Protein AF-A0A4Q3S8K3-F1 (afdb_monomer_lite)

Secondary structure (DSSP, 8-state):
---------TTSS--HHHHHHHHHHHHH-S--HHHHHHHHHHHSS---HHHHHHHHHHHHHT-

Foldseek 3Di:
DDDDDPPPDVPPDDDPLRVLLVVCCVVPPDDDLVVSQVVVVVVDPHDDSVVSVVSVVVVVVSD

pLDDT: mean 83.78, std 16.69, range [41.69, 96.56]

Radius of gyration: 14.5 Å; chains: 1; bounding box: 29×45×23 Å

Sequence (63 aa):
MKKAGKESVPGLVPTKAELDVLTILWTSGPSTVRFVHDTLNSRKEAVQYTSTLKLMQVMSEKG

Structure (mmCIF, N/CA/C/O backbone):
data_AF-A0A4Q3S8K3-F1
#
_entry.id   AF-A0A4Q3S8K3-F1
#
loop_
_atom_site.group_PDB
_atom_site.id
_atom_site.type_symbol
_atom_site.label_atom_id
_atom_site.label_alt_id
_atom_site.label_comp_id
_atom_site.label_asym_id
_atom_site.label_entity_id
_atom_site.label_seq_id
_atom_site.pdbx_PDB_ins_code
_atom_site.Cartn_x
_atom_site.Cartn_y
_atom_site.Cartn_z
_atom_site.occupancy
_atom_site.B_iso_or_equiv
_atom_site.auth_seq_id
_atom_site.auth_comp_id
_atom_site.auth_asym_id
_atom_site.auth_atom_id
_atom_site.pdbx_PDB_model_num
ATOM 1 N N . MET A 1 1 ? -18.016 36.079 -10.421 1.00 47.34 1 MET A N 1
ATOM 2 C CA . MET A 1 1 ? -17.925 35.985 -8.947 1.00 47.34 1 MET A CA 1
ATOM 3 C C . MET A 1 1 ? -17.938 34.521 -8.517 1.00 47.34 1 MET A C 1
ATOM 5 O O . MET A 1 1 ? -18.759 33.776 -9.023 1.00 47.34 1 MET A O 1
ATOM 9 N N . LYS A 1 2 ? -17.033 34.174 -7.584 1.00 43.44 2 LYS A N 1
ATOM 10 C CA . LYS A 1 2 ? -17.022 33.014 -6.661 1.00 43.44 2 LYS A CA 1
ATOM 11 C C . LYS A 1 2 ? -16.804 31.621 -7.291 1.00 43.44 2 LYS A C 1
ATOM 13 O O . LYS A 1 2 ? -17.747 30.900 -7.586 1.00 43.44 2 LYS A O 1
ATOM 18 N N . LYS A 1 3 ? -15.532 31.206 -7.417 1.00 41.69 3 LYS A N 1
ATOM 19 C CA . LYS A 1 3 ? -15.188 29.775 -7.479 1.00 41.69 3 LYS A CA 1
ATOM 20 C C . LYS A 1 3 ? -15.468 29.173 -6.101 1.00 41.69 3 LYS A C 1
ATOM 22 O O . LYS A 1 3 ? -14.930 29.664 -5.112 1.00 41.69 3 LYS A O 1
ATOM 27 N N . ALA A 1 4 ? -16.330 28.161 -6.052 1.00 48.31 4 ALA A N 1
ATOM 28 C CA . ALA A 1 4 ? -16.594 27.381 -4.853 1.00 48.31 4 ALA A CA 1
ATOM 29 C C . ALA A 1 4 ? -15.279 26.757 -4.364 1.00 48.31 4 ALA A C 1
ATOM 31 O O . ALA A 1 4 ? -14.663 25.958 -5.072 1.00 48.31 4 ALA A O 1
ATOM 32 N N . GLY A 1 5 ? -14.826 27.169 -3.180 1.00 47.25 5 GLY A N 1
ATOM 33 C CA . GLY A 1 5 ? -13.748 26.490 -2.480 1.00 47.25 5 GLY A CA 1
ATOM 34 C C . GLY A 1 5 ? -14.229 25.089 -2.131 1.00 47.25 5 GLY A C 1
ATOM 35 O O . GLY A 1 5 ? -15.164 24.935 -1.352 1.00 47.25 5 GLY A O 1
ATOM 36 N N . LYS A 1 6 ? -13.629 24.063 -2.739 1.00 56.31 6 LYS A N 1
ATOM 37 C CA . LYS A 1 6 ? -13.697 22.709 -2.192 1.00 56.31 6 LYS A CA 1
ATOM 38 C C . LYS A 1 6 ? -12.900 22.746 -0.895 1.00 56.31 6 LYS A C 1
ATOM 40 O O . LYS A 1 6 ? -11.674 22.696 -0.931 1.00 56.31 6 LYS A O 1
ATOM 45 N N . GLU A 1 7 ? -13.588 22.878 0.229 1.00 49.47 7 GLU A N 1
ATOM 46 C CA . GLU A 1 7 ? -13.007 22.647 1.547 1.00 49.47 7 GLU A CA 1
ATOM 47 C C . GLU A 1 7 ? -12.716 21.145 1.661 1.00 49.47 7 GLU A C 1
ATOM 49 O O . GLU A 1 7 ? -13.546 20.346 2.084 1.00 49.47 7 GLU A O 1
ATOM 54 N N . SER A 1 8 ? -11.552 20.722 1.163 1.00 49.09 8 SER A N 1
ATOM 55 C CA . SER A 1 8 ? -11.061 19.367 1.377 1.00 49.09 8 SER A CA 1
ATOM 56 C C . SER A 1 8 ? -10.609 19.274 2.825 1.00 49.09 8 SER A C 1
ATOM 58 O O . SER A 1 8 ? -9.549 19.793 3.179 1.00 49.09 8 SER A O 1
ATOM 60 N N . VAL A 1 9 ? -11.416 18.633 3.662 1.00 58.28 9 VAL A N 1
ATOM 61 C CA . VAL A 1 9 ? -11.024 18.301 5.031 1.00 58.28 9 VAL A CA 1
ATOM 62 C C . VAL A 1 9 ? -9.709 17.504 4.956 1.00 58.28 9 VAL A C 1
ATOM 64 O O . VAL A 1 9 ? -9.666 16.486 4.250 1.00 58.28 9 VAL A O 1
ATOM 67 N N . PRO A 1 10 ? -8.615 17.955 5.595 1.00 56.41 10 PRO A N 1
ATOM 68 C CA . PRO A 1 10 ? -7.340 17.252 5.533 1.00 56.41 10 PRO A CA 1
ATOM 69 C C . PRO A 1 10 ? -7.517 15.851 6.127 1.00 56.41 10 PRO A C 1
ATOM 71 O O . PRO A 1 10 ? -7.856 15.716 7.297 1.00 56.41 10 PRO A O 1
ATOM 74 N N . GLY A 1 11 ? -7.345 14.810 5.309 1.00 65.69 11 GLY A N 1
ATOM 75 C CA . GLY A 1 11 ? -7.501 13.409 5.725 1.00 65.69 11 GLY A CA 1
ATOM 76 C C . GLY A 1 11 ? -8.728 12.675 5.174 1.00 65.69 11 GLY A C 1
ATOM 77 O O . GLY A 1 11 ? -8.757 11.454 5.256 1.00 65.69 11 GLY A O 1
ATOM 78 N N . LEU A 1 12 ? -9.691 13.369 4.554 1.00 73.94 12 LEU A N 1
ATOM 79 C CA . LEU A 1 12 ? -10.859 12.723 3.926 1.00 73.94 12 LEU A CA 1
ATOM 80 C C . LEU A 1 12 ? -10.567 12.159 2.527 1.00 73.94 12 LEU A C 1
ATOM 82 O O . LEU A 1 12 ? -11.286 11.290 2.042 1.00 73.94 12 LEU A O 1
ATOM 86 N N . VAL A 1 13 ? -9.519 12.656 1.866 1.00 84.88 13 VAL A N 1
ATOM 87 C CA . VAL A 1 13 ? -9.111 12.193 0.536 1.00 84.88 13 VAL A CA 1
ATOM 88 C C . VAL A 1 13 ? -7.862 11.322 0.674 1.00 84.88 13 VAL A C 1
ATOM 90 O O . VAL A 1 13 ? -6.841 11.827 1.151 1.00 84.88 13 VAL A O 1
ATOM 93 N N . PRO A 1 14 ? -7.911 10.047 0.245 1.00 89.31 14 PRO A N 1
ATOM 94 C CA . PRO A 1 14 ? -6.736 9.191 0.212 1.00 89.31 14 PRO A CA 1
ATOM 95 C C . PRO A 1 14 ? -5.630 9.807 -0.646 1.00 89.31 14 PRO A C 1
ATOM 97 O O . PRO A 1 14 ? -5.867 10.308 -1.748 1.00 89.31 14 PRO A O 1
ATOM 100 N N . THR A 1 15 ? -4.396 9.736 -0.162 1.00 90.81 15 THR A N 1
ATOM 101 C CA . THR A 1 15 ? -3.217 10.034 -0.974 1.00 90.81 15 THR A CA 1
ATOM 102 C C . THR A 1 15 ? -3.093 9.021 -2.114 1.00 90.81 15 THR A C 1
ATOM 104 O O . THR A 1 15 ? -3.666 7.932 -2.071 1.00 90.81 15 THR A O 1
ATOM 107 N N . LYS A 1 16 ? -2.287 9.336 -3.136 1.00 89.06 16 LYS A N 1
ATOM 108 C CA . LYS A 1 16 ? -2.051 8.412 -4.258 1.00 89.06 16 LYS A CA 1
ATOM 109 C C . LYS A 1 16 ? -1.578 7.033 -3.779 1.00 89.06 16 LYS A C 1
ATOM 111 O O . LYS A 1 16 ? -2.057 6.025 -4.278 1.00 89.06 16 LYS A O 1
ATOM 116 N N . ALA A 1 17 ? -0.688 6.996 -2.786 1.00 90.06 17 ALA A N 1
ATOM 117 C CA . ALA A 1 17 ? -0.178 5.746 -2.232 1.00 90.06 17 ALA A CA 1
ATOM 118 C C . ALA A 1 17 ? -1.269 4.939 -1.506 1.00 90.06 17 ALA A C 1
ATOM 120 O O . ALA A 1 17 ? -1.349 3.728 -1.686 1.00 90.06 17 ALA A O 1
ATOM 121 N N . GLU A 1 18 ? -2.134 5.605 -0.738 1.00 92.62 18 GLU A N 1
ATOM 122 C CA . GLU A 1 18 ? -3.275 4.953 -0.082 1.00 92.62 18 GLU A CA 1
ATOM 123 C C . GLU A 1 18 ? -4.269 4.412 -1.113 1.00 92.62 18 GLU A C 1
ATOM 125 O O . GLU A 1 18 ? -4.725 3.280 -0.984 1.00 92.62 18 GLU A O 1
ATOM 130 N N . LEU A 1 19 ? -4.555 5.173 -2.175 1.00 93.44 19 LEU A N 1
ATOM 131 C CA . LEU A 1 19 ? -5.426 4.738 -3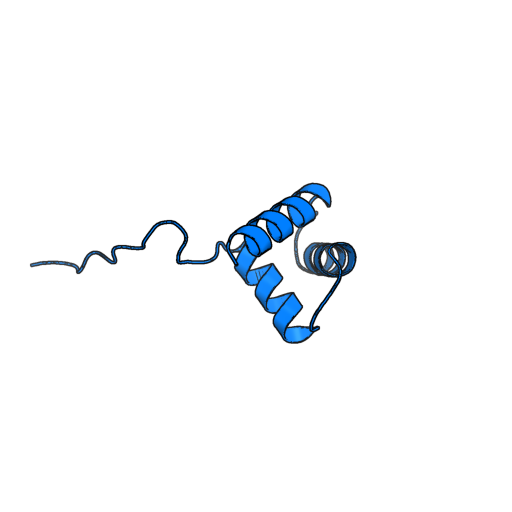.268 1.00 93.44 19 LEU A CA 1
ATOM 132 C C . LEU A 1 19 ? -4.882 3.485 -3.976 1.00 93.44 19 LEU A C 1
ATOM 134 O O . LEU A 1 19 ? -5.647 2.573 -4.294 1.00 93.44 19 LEU A O 1
ATOM 138 N N . ASP A 1 20 ? -3.569 3.411 -4.201 1.00 92.94 20 ASP A N 1
ATOM 139 C CA . ASP A 1 20 ? -2.942 2.236 -4.813 1.00 92.94 20 ASP A CA 1
ATOM 140 C C . ASP A 1 20 ? -3.076 0.995 -3.921 1.00 92.94 20 ASP A C 1
ATOM 142 O O . ASP A 1 20 ? -3.444 -0.076 -4.407 1.00 92.94 20 ASP A O 1
ATOM 146 N N . VAL A 1 21 ? -2.840 1.142 -2.610 1.00 93.38 21 VAL A N 1
ATOM 147 C CA . VAL A 1 21 ? -3.044 0.064 -1.629 1.00 93.38 21 VAL A CA 1
ATOM 148 C C . VAL A 1 21 ? -4.507 -0.377 -1.608 1.00 93.38 21 VAL A C 1
ATOM 150 O O . VAL A 1 21 ? -4.779 -1.572 -1.710 1.00 93.38 21 VAL A O 1
ATOM 153 N N . LEU A 1 22 ? -5.453 0.566 -1.544 1.00 94.25 22 LEU A N 1
ATOM 154 C CA . LEU A 1 22 ? -6.890 0.271 -1.576 1.00 94.25 22 LEU A CA 1
ATOM 155 C C . LEU A 1 22 ? -7.282 -0.481 -2.849 1.00 94.25 22 LEU A C 1
ATOM 157 O O . LEU A 1 22 ? -8.028 -1.450 -2.779 1.00 94.25 22 LEU A O 1
ATOM 161 N N . THR A 1 23 ? -6.739 -0.092 -4.002 1.00 94.44 23 THR A N 1
ATOM 162 C CA . THR A 1 23 ? -7.004 -0.764 -5.282 1.00 94.44 23 THR A CA 1
ATOM 163 C C . THR A 1 23 ? -6.500 -2.209 -5.276 1.00 94.44 23 THR A C 1
ATOM 165 O O . THR A 1 23 ? -7.183 -3.112 -5.765 1.00 94.44 23 THR A O 1
ATOM 168 N N . ILE A 1 24 ? -5.312 -2.451 -4.709 1.00 94.56 24 ILE A N 1
ATOM 169 C CA . ILE A 1 24 ? -4.757 -3.803 -4.564 1.00 94.56 24 ILE A CA 1
ATOM 170 C C . ILE A 1 24 ? -5.658 -4.639 -3.658 1.00 94.56 24 ILE A C 1
ATOM 172 O O . ILE A 1 24 ? -6.085 -5.716 -4.070 1.00 94.56 24 ILE A O 1
ATOM 176 N N . LEU A 1 25 ? -5.992 -4.135 -2.469 1.00 94.50 25 LEU A N 1
ATOM 177 C CA . LEU A 1 25 ? -6.845 -4.837 -1.506 1.00 94.50 25 LEU A CA 1
ATOM 178 C C . LEU A 1 25 ? -8.250 -5.098 -2.061 1.00 94.50 25 LEU A C 1
ATOM 180 O O . LEU A 1 25 ? -8.801 -6.168 -1.840 1.00 94.50 25 LEU A O 1
ATOM 184 N N . TRP A 1 26 ? -8.810 -4.175 -2.843 1.00 95.56 26 TRP A N 1
ATOM 185 C CA . TRP A 1 26 ? -10.111 -4.366 -3.486 1.00 95.56 26 TRP A CA 1
ATOM 186 C C . TRP A 1 26 ? -10.091 -5.480 -4.538 1.00 95.56 26 TRP A C 1
ATOM 188 O O . TRP A 1 26 ? -11.058 -6.217 -4.692 1.00 95.56 26 TRP A O 1
ATOM 198 N N . THR A 1 27 ? -8.978 -5.617 -5.261 1.00 95.38 27 THR A N 1
ATOM 199 C CA . THR A 1 27 ? -8.836 -6.622 -6.326 1.00 95.38 27 THR A CA 1
ATOM 200 C C . THR A 1 27 ? -8.446 -7.999 -5.780 1.00 95.38 27 THR A C 1
ATOM 202 O O . THR A 1 27 ? -8.854 -9.016 -6.329 1.00 95.38 27 THR A O 1
ATOM 205 N N . SER A 1 28 ? -7.632 -8.041 -4.722 1.00 95.12 28 SER A N 1
ATOM 206 C CA . SER A 1 28 ? -7.054 -9.276 -4.162 1.00 95.12 28 SER A CA 1
ATOM 207 C C . SER A 1 28 ? -7.736 -9.770 -2.883 1.00 95.12 28 SER A C 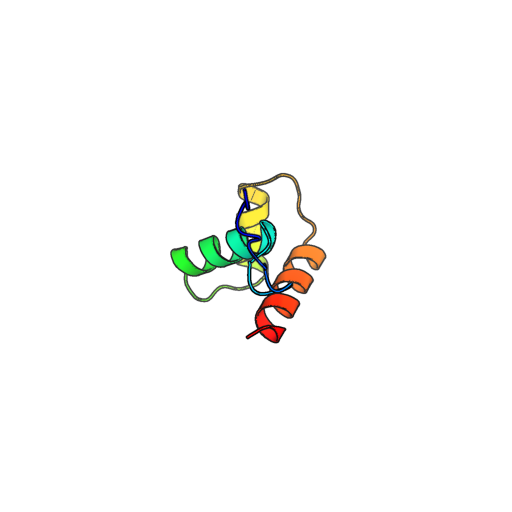1
ATOM 209 O O . SER A 1 28 ? -7.529 -10.914 -2.490 1.00 95.12 28 SER A O 1
ATOM 211 N N . GLY A 1 29 ? -8.562 -8.940 -2.243 1.00 94.19 29 GLY A N 1
ATOM 212 C CA . GLY A 1 29 ? -9.123 -9.210 -0.923 1.00 94.19 29 GLY A CA 1
ATOM 213 C C . GLY A 1 29 ? -8.130 -8.945 0.222 1.00 94.19 29 GLY A C 1
ATOM 214 O O . GLY A 1 29 ? -7.058 -8.361 0.011 1.00 94.19 29 GLY A O 1
ATOM 215 N N . PRO A 1 30 ? -8.476 -9.360 1.459 1.00 93.75 30 PRO A N 1
ATOM 216 C CA . PRO A 1 30 ? -7.604 -9.226 2.624 1.00 93.75 30 PRO A CA 1
ATOM 217 C C . PRO A 1 30 ? -6.232 -9.851 2.361 1.00 93.75 30 PRO A C 1
ATOM 219 O O . PRO A 1 30 ? -6.119 -11.046 2.103 1.00 93.75 30 PRO A O 1
ATOM 222 N N . SER A 1 31 ? -5.188 -9.028 2.421 1.00 96.25 31 SER A N 1
ATOM 223 C CA . SER A 1 31 ? -3.838 -9.407 2.008 1.00 96.25 31 SER A CA 1
ATOM 224 C C . SER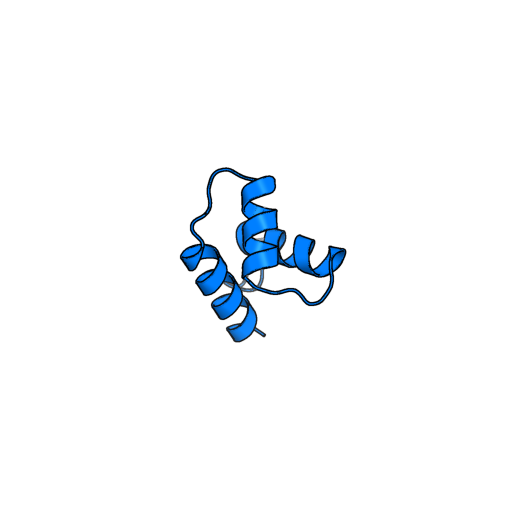 A 1 31 ? -2.789 -8.930 3.004 1.00 96.25 31 SER A C 1
ATOM 226 O O . SER A 1 31 ? -3.005 -7.991 3.770 1.00 96.25 31 SER A O 1
ATOM 228 N N . THR A 1 32 ? -1.623 -9.575 2.986 1.00 96.56 32 THR A N 1
ATOM 229 C CA . THR A 1 32 ? -0.504 -9.212 3.862 1.00 96.56 32 THR A CA 1
ATOM 230 C C . THR A 1 32 ? 0.228 -7.969 3.355 1.00 96.56 32 THR A C 1
ATOM 232 O O . THR A 1 32 ? 0.225 -7.668 2.160 1.00 96.56 32 THR A O 1
ATOM 235 N N . VAL A 1 33 ? 0.941 -7.285 4.255 1.00 95.44 33 VAL A N 1
ATOM 236 C CA . VAL A 1 33 ? 1.814 -6.151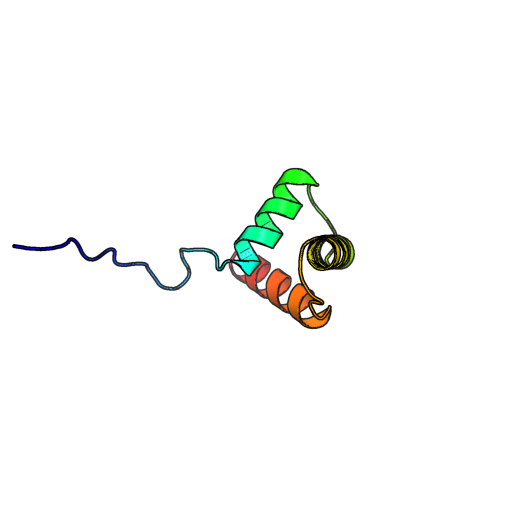 3.898 1.00 95.44 33 VAL A CA 1
ATOM 237 C C . VAL A 1 33 ? 2.832 -6.547 2.827 1.00 95.44 33 VAL A C 1
ATOM 239 O O . VAL A 1 33 ? 3.070 -5.784 1.897 1.00 95.44 33 VAL A O 1
ATOM 242 N N . ARG A 1 34 ? 3.388 -7.763 2.914 1.00 95.69 34 ARG A N 1
ATOM 243 C CA . ARG A 1 34 ? 4.309 -8.313 1.913 1.00 95.69 34 ARG A CA 1
ATOM 244 C C . ARG A 1 34 ? 3.667 -8.439 0.539 1.00 95.69 34 ARG A C 1
ATOM 246 O O . ARG A 1 34 ? 4.249 -7.970 -0.427 1.00 95.69 34 ARG A O 1
ATOM 253 N N . PHE A 1 35 ? 2.458 -8.984 0.459 1.00 96.44 35 PHE A N 1
ATOM 254 C CA . PHE A 1 35 ? 1.753 -9.100 -0.815 1.00 96.44 35 PHE A CA 1
ATOM 255 C C . PHE A 1 35 ? 1.495 -7.730 -1.459 1.00 96.44 35 PHE A C 1
ATOM 257 O O . PHE A 1 35 ? 1.759 -7.530 -2.646 1.00 96.44 35 PHE A O 1
ATOM 264 N N . VAL A 1 36 ? 1.021 -6.765 -0.665 1.00 95.38 36 VAL A N 1
ATOM 265 C CA . VAL A 1 36 ? 0.784 -5.395 -1.140 1.00 95.38 36 VAL A CA 1
ATOM 266 C C . VAL A 1 36 ? 2.093 -4.749 -1.587 1.00 95.38 36 VAL A C 1
ATOM 268 O O . VAL A 1 36 ? 2.137 -4.143 -2.653 1.00 95.38 36 VAL A O 1
ATOM 271 N N . HIS A 1 37 ? 3.165 -4.909 -0.814 1.00 95.38 37 HIS A N 1
ATOM 272 C CA . HIS A 1 37 ? 4.483 -4.378 -1.139 1.00 95.38 37 HIS A CA 1
ATOM 273 C C . HIS A 1 37 ? 5.038 -4.936 -2.450 1.00 95.38 37 HIS A C 1
ATOM 275 O O . HIS A 1 37 ? 5.446 -4.164 -3.316 1.00 95.38 37 HIS A O 1
ATOM 281 N N . ASP A 1 38 ? 5.003 -6.256 -2.618 1.00 94.75 38 ASP A N 1
ATOM 282 C CA . ASP A 1 38 ? 5.493 -6.927 -3.821 1.00 94.75 38 ASP A CA 1
ATOM 283 C C . ASP A 1 38 ? 4.681 -6.475 -5.049 1.00 94.75 38 ASP A C 1
ATOM 285 O O . ASP A 1 38 ? 5.247 -6.161 -6.095 1.00 94.75 38 ASP A O 1
ATOM 289 N N . THR A 1 39 ? 3.360 -6.321 -4.893 1.00 93.88 39 THR A N 1
ATOM 290 C CA . THR A 1 39 ? 2.466 -5.816 -5.950 1.00 93.88 39 THR A CA 1
ATOM 291 C C . THR A 1 39 ? 2.706 -4.334 -6.270 1.00 93.88 39 THR A C 1
ATOM 293 O O . THR A 1 39 ? 2.576 -3.909 -7.419 1.00 93.88 39 THR A O 1
ATOM 296 N N . LEU A 1 40 ? 3.050 -3.512 -5.275 1.00 92.38 40 LEU A N 1
ATOM 297 C CA . LEU A 1 40 ? 3.422 -2.112 -5.494 1.00 92.38 40 LEU A CA 1
ATOM 298 C C . LEU A 1 40 ? 4.758 -2.012 -6.232 1.00 92.38 40 LEU A C 1
ATOM 300 O O . LEU A 1 40 ? 4.844 -1.268 -7.206 1.00 92.38 40 LEU A O 1
ATOM 304 N N . ASN A 1 41 ? 5.758 -2.796 -5.824 1.00 91.25 41 ASN A N 1
ATOM 305 C CA . ASN A 1 41 ? 7.068 -2.859 -6.476 1.00 91.25 41 ASN A CA 1
ATOM 306 C C . ASN A 1 41 ? 7.011 -3.432 -7.892 1.00 91.25 41 ASN A C 1
ATOM 308 O O . ASN A 1 41 ? 7.831 -3.069 -8.726 1.00 91.25 41 ASN A O 1
ATOM 312 N N . SER A 1 42 ? 6.038 -4.293 -8.202 1.00 89.00 42 SER A N 1
ATOM 313 C CA . SER A 1 42 ? 5.834 -4.750 -9.578 1.00 89.00 42 SER A CA 1
ATOM 314 C C . SER A 1 42 ? 5.172 -3.689 -10.469 1.00 89.00 42 SER A C 1
ATOM 316 O O . SER A 1 42 ? 5.238 -3.794 -11.689 1.00 89.00 42 SER A O 1
ATOM 318 N N . ARG A 1 43 ? 4.479 -2.699 -9.882 1.00 82.62 43 ARG A N 1
ATOM 319 C CA . ARG A 1 43 ? 3.717 -1.654 -10.599 1.00 82.62 43 ARG A CA 1
ATOM 320 C C . ARG A 1 43 ? 4.415 -0.291 -10.641 1.00 82.62 43 ARG A C 1
ATOM 322 O O . ARG A 1 43 ? 4.059 0.537 -11.477 1.00 82.62 43 ARG A O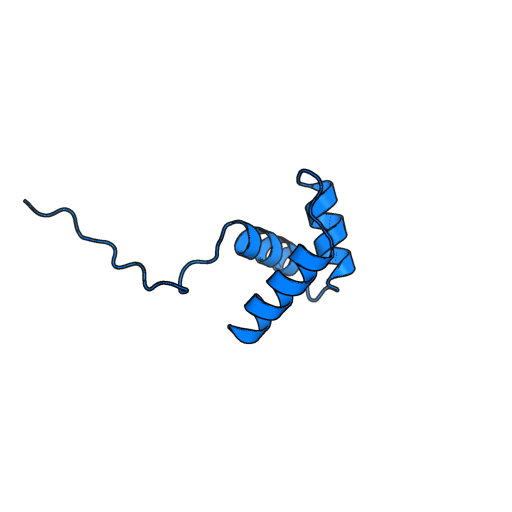 1
ATOM 329 N N . LYS A 1 44 ? 5.348 -0.024 -9.728 1.00 74.25 44 LYS A N 1
ATOM 330 C CA . LYS A 1 44 ? 6.055 1.254 -9.566 1.00 74.25 44 LYS A CA 1
ATOM 331 C C . LYS A 1 44 ? 7.548 1.034 -9.348 1.00 74.25 44 LYS A C 1
ATOM 333 O O . LYS A 1 44 ? 7.979 -0.067 -9.035 1.00 74.25 44 LYS A O 1
ATOM 338 N N . GLU A 1 45 ? 8.317 2.113 -9.469 1.00 63.91 45 GLU A N 1
ATOM 339 C CA . GLU A 1 45 ? 9.712 2.146 -9.027 1.00 63.91 45 GLU A CA 1
ATOM 340 C C . GLU A 1 45 ? 9.848 1.766 -7.546 1.00 63.91 45 GLU A C 1
ATOM 342 O O . GLU A 1 45 ? 8.945 2.023 -6.748 1.00 63.91 45 GLU A O 1
ATOM 347 N N . ALA A 1 46 ? 10.995 1.165 -7.218 1.00 73.75 46 ALA A N 1
ATOM 348 C CA . ALA A 1 46 ? 11.327 0.544 -5.940 1.00 73.75 46 ALA A CA 1
ATOM 349 C C . ALA A 1 46 ? 10.836 1.339 -4.715 1.00 73.75 46 ALA A C 1
ATOM 351 O O . ALA A 1 46 ? 11.460 2.297 -4.258 1.00 73.75 46 ALA A O 1
ATOM 352 N N . VAL A 1 47 ? 9.720 0.891 -4.149 1.00 84.06 47 VAL A N 1
ATOM 353 C CA . VAL A 1 47 ? 9.213 1.317 -2.849 1.00 84.06 47 VAL A CA 1
ATOM 354 C C . VAL A 1 47 ? 9.973 0.538 -1.778 1.00 84.06 47 VAL A C 1
ATOM 356 O O . VAL A 1 47 ? 10.271 -0.644 -1.940 1.00 84.06 47 VAL A O 1
ATOM 359 N N . GLN A 1 48 ? 10.286 1.177 -0.652 1.00 91.94 48 GLN A N 1
ATOM 360 C CA . GLN A 1 48 ? 10.862 0.487 0.504 1.00 91.94 48 GLN A CA 1
ATOM 361 C C . GLN A 1 48 ? 9.778 -0.243 1.308 1.00 91.94 48 GLN A C 1
ATOM 363 O O . GLN A 1 48 ? 8.682 0.280 1.519 1.00 91.94 48 GLN A O 1
ATOM 368 N N . TYR A 1 49 ? 10.088 -1.444 1.807 1.00 91.56 49 TYR A N 1
ATOM 369 C CA . TYR A 1 49 ? 9.130 -2.275 2.554 1.00 91.56 49 TYR A CA 1
ATOM 370 C C . TYR A 1 49 ? 8.559 -1.568 3.784 1.00 91.56 49 TYR A C 1
ATOM 372 O O . TYR A 1 49 ? 7.354 -1.592 4.032 1.00 91.56 49 TYR A O 1
ATOM 380 N N . THR A 1 50 ? 9.418 -0.882 4.534 1.00 94.25 50 THR A N 1
ATOM 381 C CA . THR A 1 50 ? 9.036 -0.136 5.737 1.00 94.25 50 THR A CA 1
ATOM 382 C C . THR A 1 50 ? 8.074 1.009 5.429 1.00 94.25 50 THR A C 1
ATOM 384 O O . THR A 1 50 ? 7.182 1.278 6.232 1.00 94.25 50 THR A O 1
ATOM 387 N N . SER A 1 51 ? 8.184 1.639 4.255 1.00 93.06 51 SER A N 1
ATOM 388 C CA . SER A 1 51 ? 7.230 2.652 3.798 1.00 93.06 51 SER A CA 1
ATOM 389 C C . SER A 1 51 ? 5.851 2.045 3.549 1.00 93.06 51 SER A C 1
ATOM 391 O O . SER A 1 51 ? 4.858 2.611 4.000 1.00 93.06 51 SER A O 1
ATOM 393 N N . THR A 1 52 ? 5.771 0.875 2.901 1.00 94.69 52 THR A N 1
ATOM 394 C CA . THR A 1 52 ? 4.496 0.157 2.721 1.00 94.69 52 THR A CA 1
ATOM 395 C C . THR A 1 52 ? 3.899 -0.259 4.064 1.00 94.69 52 THR A C 1
ATOM 397 O O . THR A 1 52 ? 2.710 -0.049 4.293 1.00 94.69 52 THR A O 1
ATOM 400 N N . LEU A 1 53 ? 4.718 -0.785 4.980 1.00 96.19 53 LEU A N 1
ATOM 401 C CA . LEU A 1 53 ? 4.276 -1.153 6.324 1.00 96.19 53 LEU A CA 1
ATOM 402 C C . LEU A 1 53 ? 3.698 0.050 7.075 1.00 96.19 53 LEU A C 1
ATOM 404 O O . LEU A 1 53 ? 2.582 -0.029 7.585 1.00 96.19 53 LEU A O 1
ATOM 408 N N . LYS A 1 54 ? 4.428 1.172 7.120 1.00 95.75 54 LYS A N 1
ATOM 409 C CA . LYS A 1 54 ? 3.977 2.362 7.847 1.00 95.75 54 LYS A CA 1
ATOM 410 C C . LYS A 1 54 ? 2.716 2.958 7.227 1.00 95.75 54 LYS A C 1
ATOM 412 O O . LYS A 1 54 ? 1.828 3.380 7.959 1.00 95.75 54 LYS A O 1
ATOM 417 N N . LEU A 1 55 ? 2.620 2.951 5.898 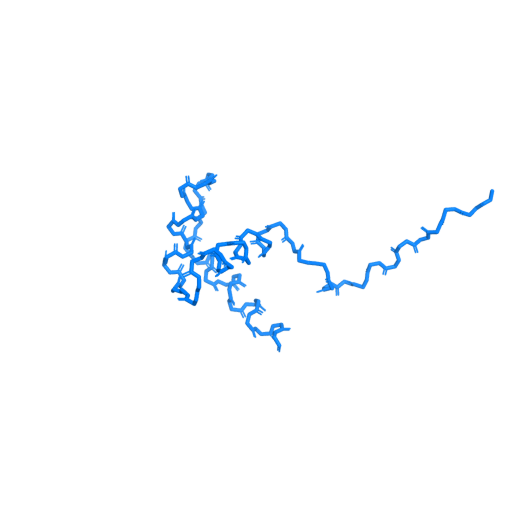1.00 94.50 55 LEU A N 1
ATOM 418 C CA . LEU A 1 55 ? 1.428 3.383 5.176 1.00 94.50 55 LEU A CA 1
ATOM 419 C C . LEU A 1 55 ? 0.203 2.552 5.573 1.00 94.50 55 LEU A C 1
ATOM 421 O O . LEU A 1 55 ? -0.818 3.116 5.949 1.00 94.50 55 LEU A O 1
ATOM 425 N N . MET A 1 56 ? 0.316 1.223 5.541 1.00 94.56 56 MET A N 1
ATOM 426 C CA . MET A 1 56 ? -0.792 0.333 5.896 1.00 94.56 56 MET A CA 1
ATOM 427 C C . MET A 1 56 ? -1.181 0.438 7.377 1.00 94.56 56 MET A C 1
ATOM 429 O O . MET A 1 56 ? -2.366 0.373 7.686 1.00 94.56 56 MET A O 1
ATOM 433 N N . GLN A 1 57 ? -0.218 0.656 8.281 1.00 95.19 57 GLN A N 1
ATOM 434 C CA . GLN A 1 57 ? -0.502 0.948 9.693 1.00 95.19 57 GLN A CA 1
ATOM 435 C C . GLN A 1 57 ? -1.322 2.231 9.843 1.00 95.19 57 GLN A C 1
ATOM 437 O O . GLN A 1 57 ? -2.377 2.203 10.462 1.00 95.19 57 GLN A O 1
ATOM 442 N N . VAL A 1 58 ? -0.892 3.329 9.211 1.00 93.31 58 VAL A N 1
ATOM 443 C CA . VAL A 1 58 ? -1.622 4.606 9.246 1.00 93.31 58 VAL A CA 1
ATOM 444 C C . VAL A 1 58 ? -3.023 4.460 8.646 1.00 93.31 58 VAL A C 1
ATOM 446 O O . VAL A 1 58 ? -3.979 4.982 9.204 1.00 93.31 58 VAL A O 1
ATOM 449 N N . MET A 1 59 ? -3.178 3.735 7.535 1.00 92.44 59 MET A N 1
ATOM 450 C CA . MET A 1 59 ? -4.495 3.468 6.942 1.00 92.44 59 MET A CA 1
ATOM 451 C C . MET A 1 59 ? -5.400 2.647 7.867 1.00 92.44 59 MET A C 1
ATOM 453 O O . MET A 1 59 ? -6.602 2.880 7.884 1.00 92.44 59 MET A O 1
ATOM 457 N N . SER A 1 60 ? -4.833 1.710 8.633 1.00 91.81 60 SER A N 1
ATOM 458 C CA . SER A 1 60 ? -5.578 0.925 9.621 1.00 91.81 60 SER A CA 1
ATOM 459 C C . SER A 1 60 ? -5.947 1.741 10.861 1.00 91.81 60 SER A C 1
ATOM 461 O O . SER A 1 60 ? -7.005 1.509 11.427 1.00 91.81 60 SER A O 1
ATOM 463 N N . GLU A 1 61 ? -5.091 2.672 11.287 1.00 91.94 61 GLU A N 1
ATOM 464 C CA . GLU A 1 61 ? -5.353 3.607 12.394 1.00 91.94 61 GLU A CA 1
ATOM 465 C C . GLU A 1 61 ? -6.398 4.668 12.021 1.00 91.94 61 GLU A C 1
ATOM 467 O O . GLU A 1 61 ? -7.099 5.174 12.890 1.00 91.94 61 GLU A O 1
ATOM 472 N N . LYS A 1 62 ? -6.499 5.013 10.730 1.00 84.62 62 LYS A N 1
ATOM 473 C CA . LYS A 1 62 ? -7.547 5.887 10.181 1.00 84.62 62 LYS A CA 1
ATOM 474 C C . LYS A 1 62 ? -8.927 5.216 10.109 1.00 84.62 62 LYS A C 1
ATOM 476 O O . LYS A 1 62 ? -9.887 5.921 9.800 1.00 84.62 62 LYS A O 1
ATOM 481 N N . GLY A 1 63 ? -8.986 3.893 10.304 1.00 65.94 63 GLY A N 1
ATOM 482 C CA . GLY A 1 63 ? -10.196 3.069 10.241 1.00 65.94 63 GLY A CA 1
ATOM 483 C C . GLY A 1 63 ? -11.218 3.412 11.311 1.00 65.94 63 GLY A C 1
ATOM 484 O O . GLY A 1 63 ? -10.817 3.541 12.488 1.00 65.94 63 GLY A O 1
#